Protein AF-A0A397F3T4-F1 (afdb_monomer_lite)

Secondary structure (DSSP, 8-state):
-TTTGGG-----TT-PPPPP-GGG-STTTTTTT-HHHHHHHHHTTSB-TTSPBP-HHHHHHHHHHHHHHHHHHHHHHHHHHHHHHHHHHHHHHHHHHHHHHHHHHHHHHHHHHHHHHHHHHHHHHHHHHSPPPP------------------------------

Radius of gyration: 47.66 Å; chains: 1; bounding box: 98×42×138 Å

Structure (mmCIF, N/CA/C/O backbone):
data_AF-A0A397F3T4-F1
#
_entry.id   AF-A0A397F3T4-F1
#
loop_
_atom_site.group_PDB
_atom_site.id
_atom_site.type_symbol
_atom_site.label_atom_id
_atom_site.label_alt_id
_atom_site.label_comp_id
_atom_site.label_asym_id
_atom_site.label_entity_id
_atom_site.label_seq_id
_atom_site.pdbx_PDB_ins_code
_atom_site.Cartn_x
_atom_site.Cartn_y
_atom_site.Cartn_z
_atom_site.occupancy
_atom_site.B_iso_or_equiv
_atom_site.auth_seq_id
_atom_site.auth_comp_id
_atom_site.auth_asym_id
_atom_site.auth_atom_id
_atom_site.pdbx_PDB_model_num
ATOM 1 N N . MET A 1 1 ? 13.314 18.507 -60.144 1.00 56.09 1 MET A N 1
ATOM 2 C CA . MET A 1 1 ? 13.656 19.359 -58.983 1.00 56.09 1 MET A CA 1
ATOM 3 C C . MET A 1 1 ? 12.438 19.697 -58.117 1.00 56.09 1 MET A C 1
ATOM 5 O O . MET A 1 1 ? 12.393 19.214 -56.997 1.00 56.09 1 MET A O 1
ATOM 9 N N . LYS A 1 2 ? 11.372 20.317 -58.649 1.00 63.25 2 LYS A N 1
ATOM 10 C CA . LYS A 1 2 ? 10.179 20.784 -57.891 1.00 63.25 2 LYS A CA 1
ATOM 11 C C . LYS A 1 2 ? 9.440 19.801 -56.950 1.00 63.25 2 LYS A C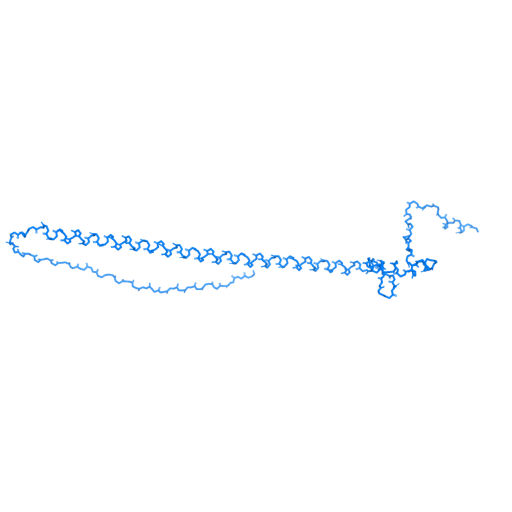 1
ATOM 13 O O . LYS A 1 2 ? 8.721 20.252 -56.068 1.00 63.25 2 LYS A O 1
ATOM 18 N N . ARG A 1 3 ? 9.536 18.472 -57.125 1.00 65.12 3 ARG A N 1
ATOM 19 C CA . ARG A 1 3 ? 8.911 17.494 -56.197 1.00 65.12 3 ARG A CA 1
ATOM 20 C C . ARG A 1 3 ? 9.735 17.259 -54.926 1.00 65.12 3 ARG A C 1
ATOM 22 O O . ARG A 1 3 ? 9.152 16.970 -53.894 1.00 65.12 3 ARG A O 1
ATOM 29 N N . ARG A 1 4 ? 11.062 17.402 -55.009 1.00 62.16 4 ARG A N 1
ATOM 30 C CA . ARG A 1 4 ? 11.999 17.183 -53.894 1.00 62.16 4 ARG A CA 1
ATOM 31 C C . ARG A 1 4 ? 11.936 18.323 -52.870 1.00 62.16 4 ARG A C 1
ATOM 33 O O . ARG A 1 4 ? 12.106 18.095 -51.684 1.00 62.16 4 ARG A O 1
ATOM 40 N N . GLU A 1 5 ? 11.635 19.526 -53.353 1.00 68.00 5 GLU A N 1
ATOM 41 C CA . GLU A 1 5 ? 11.511 20.754 -52.556 1.00 68.00 5 GLU A CA 1
ATOM 42 C C . GLU A 1 5 ? 10.206 20.807 -51.741 1.00 68.00 5 GLU A C 1
ATOM 44 O O . GLU A 1 5 ? 10.162 21.452 -50.706 1.00 68.00 5 GLU A O 1
ATOM 49 N N . LYS A 1 6 ? 9.149 20.091 -52.159 1.00 69.38 6 LYS A N 1
ATOM 50 C CA . LYS A 1 6 ? 7.848 20.080 -51.458 1.00 69.38 6 LYS A CA 1
ATOM 51 C C . LYS A 1 6 ? 7.812 19.212 -50.198 1.00 69.38 6 LYS A C 1
ATOM 53 O O . LYS A 1 6 ? 6.917 19.385 -49.383 1.00 69.38 6 LYS A O 1
ATOM 58 N N . SER A 1 7 ? 8.728 18.256 -50.066 1.00 66.38 7 SER A N 1
ATOM 59 C CA . SER A 1 7 ? 8.811 17.349 -48.911 1.00 66.38 7 SER A CA 1
ATOM 60 C C . SER A 1 7 ? 9.766 17.840 -47.823 1.00 66.38 7 SER A C 1
ATOM 62 O O . SER A 1 7 ? 9.873 17.201 -46.782 1.00 66.38 7 SER A O 1
ATOM 64 N N . PHE A 1 8 ? 10.499 18.924 -48.079 1.00 71.19 8 PHE A N 1
ATOM 65 C CA . PHE A 1 8 ? 11.452 19.489 -47.135 1.00 71.19 8 PHE A CA 1
ATOM 66 C C . PHE A 1 8 ? 10.777 20.646 -46.395 1.00 71.19 8 PHE A C 1
ATOM 68 O O . PHE A 1 8 ? 10.848 21.796 -46.819 1.00 71.19 8 PHE A O 1
ATOM 75 N N . ASP A 1 9 ? 10.054 20.311 -45.329 1.00 71.62 9 ASP A N 1
ATOM 76 C CA . ASP A 1 9 ? 9.442 21.283 -44.425 1.00 71.62 9 ASP A CA 1
ATOM 77 C C . ASP A 1 9 ? 10.377 21.510 -43.226 1.00 71.62 9 ASP A C 1
ATOM 79 O O . ASP A 1 9 ? 10.759 20.564 -42.536 1.00 71.62 9 ASP A O 1
ATOM 83 N N . THR A 1 10 ? 10.785 22.760 -42.998 1.00 73.38 10 THR A N 1
ATOM 84 C CA . THR A 1 10 ? 11.664 23.164 -41.886 1.00 73.38 10 THR A CA 1
ATOM 85 C C . THR A 1 10 ? 10.894 23.417 -40.589 1.00 73.38 10 THR A C 1
ATOM 87 O O . THR A 1 10 ? 11.487 23.826 -39.591 1.00 73.38 10 THR A O 1
ATOM 90 N N . ASN A 1 11 ? 9.574 23.217 -40.588 1.00 72.56 11 ASN A N 1
ATOM 91 C CA . ASN A 1 11 ? 8.717 23.466 -39.440 1.00 72.56 11 ASN A CA 1
ATOM 92 C C . ASN A 1 11 ? 8.860 22.371 -38.363 1.00 72.56 11 ASN A C 1
ATOM 94 O O . ASN A 1 11 ? 8.076 21.427 -38.275 1.00 72.56 11 ASN A O 1
ATOM 98 N N . THR A 1 12 ? 9.877 22.512 -37.514 1.00 71.31 12 THR A N 1
ATOM 99 C CA . THR A 1 12 ? 10.180 21.601 -36.396 1.00 71.31 12 THR A CA 1
ATOM 100 C C . THR A 1 12 ? 9.467 21.970 -35.094 1.00 71.31 12 THR A C 1
ATOM 102 O O . THR A 1 12 ? 9.608 21.260 -34.101 1.00 71.31 12 THR A O 1
ATOM 105 N N . HIS A 1 13 ? 8.660 23.038 -35.079 1.00 72.62 13 HIS A N 1
ATOM 106 C CA . HIS A 1 13 ? 8.102 23.614 -33.850 1.00 72.62 13 HIS A CA 1
ATOM 107 C C . HIS A 1 13 ? 7.231 22.652 -33.020 1.00 72.62 13 HIS A C 1
ATOM 109 O O . HIS A 1 13 ? 7.137 22.830 -31.809 1.00 72.62 13 HIS A O 1
ATOM 115 N N . ASN A 1 14 ? 6.637 21.622 -33.637 1.00 74.62 14 ASN A N 1
ATOM 116 C CA . ASN A 1 14 ? 5.769 20.645 -32.960 1.00 74.62 14 ASN A CA 1
ATOM 117 C C . ASN A 1 14 ? 6.283 19.195 -33.012 1.00 74.62 14 ASN A C 1
ATOM 119 O O . ASN A 1 14 ? 5.599 18.285 -32.539 1.00 74.62 14 ASN A O 1
ATOM 123 N N . GLN A 1 15 ? 7.464 18.948 -33.584 1.00 77.62 15 GLN A N 1
ATOM 124 C CA . GLN A 1 15 ? 8.011 17.595 -33.664 1.00 77.62 15 GLN A CA 1
ATOM 125 C C . GLN A 1 15 ? 8.833 17.292 -32.412 1.00 77.62 15 GLN A C 1
ATOM 127 O O . GLN A 1 15 ? 9.911 17.842 -32.203 1.00 77.62 15 GLN A O 1
ATOM 132 N N . LYS A 1 16 ? 8.320 16.395 -31.565 1.00 80.00 16 LYS A N 1
ATOM 133 C CA . LYS A 1 16 ? 9.100 15.841 -30.456 1.00 80.00 16 LYS A CA 1
ATOM 134 C C . LYS A 1 16 ? 10.094 14.839 -31.023 1.00 80.00 16 LYS A C 1
ATOM 136 O O . LYS A 1 16 ? 9.694 13.918 -31.736 1.00 80.00 16 LYS A O 1
ATOM 141 N N . LEU A 1 17 ? 11.374 15.023 -30.706 1.00 81.38 17 LEU A N 1
ATOM 142 C CA . LEU A 1 17 ? 12.377 14.019 -31.033 1.00 81.38 17 LEU A CA 1
ATOM 143 C C . LEU A 1 17 ? 12.036 12.713 -30.298 1.00 81.38 17 LEU A C 1
ATOM 145 O O . LEU A 1 17 ? 11.563 12.768 -29.158 1.00 81.38 17 LEU A O 1
ATOM 149 N N . PRO A 1 18 ? 12.274 11.550 -30.927 1.00 84.44 18 PRO A N 1
ATOM 150 C CA . PRO A 1 18 ? 12.196 10.276 -30.234 1.00 84.44 18 PRO A CA 1
ATOM 151 C C . PRO A 1 18 ? 13.108 10.279 -29.006 1.00 84.44 18 PRO A C 1
ATOM 153 O O . PRO A 1 18 ? 14.229 10.791 -29.058 1.00 84.44 18 PRO A O 1
ATOM 156 N N . GLU A 1 19 ? 12.634 9.693 -27.911 1.00 86.81 19 GLU A N 1
ATOM 157 C CA . GLU A 1 19 ? 13.450 9.520 -26.716 1.00 86.81 19 GLU A CA 1
ATOM 158 C C . GLU A 1 19 ? 14.570 8.516 -27.010 1.00 86.81 19 GLU A C 1
ATOM 160 O O . GLU A 1 19 ? 14.329 7.393 -27.460 1.00 86.81 19 GLU A O 1
ATOM 165 N N . TYR A 1 20 ? 15.813 8.946 -26.811 1.00 89.38 20 TYR A N 1
ATOM 166 C CA . TYR A 1 20 ? 16.974 8.102 -27.044 1.00 89.38 20 TYR A CA 1
ATOM 167 C C . TYR A 1 20 ? 17.174 7.142 -25.866 1.00 89.38 20 TYR A C 1
ATOM 169 O O . TYR A 1 20 ? 17.291 7.569 -24.718 1.00 89.38 20 TYR A O 1
ATOM 177 N N . ASN A 1 21 ? 17.258 5.843 -26.161 1.00 88.19 21 ASN A N 1
ATOM 178 C CA . ASN A 1 21 ? 17.499 4.802 -25.166 1.00 88.19 21 ASN A CA 1
ATOM 179 C C . ASN A 1 21 ? 18.934 4.266 -25.274 1.00 88.19 21 ASN A C 1
ATOM 181 O O . ASN A 1 21 ? 19.242 3.463 -26.156 1.00 88.19 21 ASN A O 1
ATOM 185 N N . ALA A 1 22 ? 19.787 4.660 -24.328 1.00 90.19 22 ALA A N 1
ATOM 186 C CA . ALA A 1 22 ? 21.185 4.234 -24.268 1.00 90.19 22 ALA A CA 1
ATOM 187 C C . ALA A 1 22 ? 21.358 2.715 -24.080 1.00 90.19 22 ALA A C 1
ATOM 189 O O . ALA A 1 22 ? 22.337 2.148 -24.555 1.00 90.19 22 ALA A O 1
ATOM 190 N N . LEU A 1 23 ? 20.413 2.036 -23.418 1.00 88.19 23 LEU A N 1
ATOM 191 C CA . LEU A 1 23 ? 20.492 0.590 -23.165 1.00 88.19 23 LEU A CA 1
ATOM 192 C C . LEU A 1 23 ? 20.227 -0.240 -24.425 1.00 88.19 23 LEU A C 1
ATOM 194 O O . LEU A 1 23 ? 20.665 -1.384 -24.518 1.00 88.19 23 LEU A O 1
ATOM 198 N N . ALA A 1 24 ? 19.502 0.330 -25.388 1.00 87.19 24 ALA A N 1
ATOM 199 C CA . ALA A 1 24 ? 19.254 -0.289 -26.683 1.00 87.19 24 ALA A CA 1
ATOM 200 C C . ALA A 1 24 ? 20.347 0.044 -27.716 1.00 87.19 24 ALA A C 1
ATOM 202 O O . ALA A 1 24 ? 20.333 -0.522 -28.811 1.00 87.19 24 ALA A O 1
ATOM 203 N N . ASP A 1 25 ? 21.284 0.946 -27.395 1.00 90.31 25 ASP A N 1
ATOM 204 C CA . ASP A 1 25 ? 22.349 1.336 -28.316 1.00 90.31 25 ASP A CA 1
ATOM 205 C C . ASP A 1 25 ? 23.427 0.249 -28.411 1.00 90.31 25 ASP A C 1
ATOM 207 O O . ASP A 1 25 ? 24.062 -0.146 -27.431 1.00 90.31 25 ASP A O 1
ATOM 211 N N . HIS A 1 26 ? 23.674 -0.200 -29.639 1.00 90.56 26 HIS A N 1
ATOM 212 C CA . HIS A 1 26 ? 24.712 -1.169 -29.953 1.00 90.56 26 HIS A CA 1
ATOM 213 C C . HIS A 1 26 ? 26.121 -0.671 -29.600 1.00 90.56 26 HIS A C 1
ATOM 215 O O . HIS A 1 26 ? 26.937 -1.443 -29.093 1.00 90.56 26 HIS A O 1
ATOM 221 N N . ASN A 1 27 ? 26.407 0.613 -29.821 1.00 92.25 27 ASN A N 1
ATOM 222 C CA . ASN A 1 27 ? 27.738 1.182 -29.612 1.00 92.25 27 ASN A CA 1
ATOM 223 C C . ASN A 1 27 ? 28.102 1.272 -28.124 1.00 92.25 27 ASN A C 1
ATOM 225 O O . ASN A 1 27 ? 29.278 1.243 -27.767 1.00 92.25 27 ASN A O 1
ATOM 229 N N . LEU A 1 28 ? 27.098 1.337 -27.244 1.00 90.19 28 LEU A N 1
ATOM 230 C CA . LEU A 1 28 ? 27.284 1.393 -25.794 1.00 90.19 28 LEU A CA 1
ATOM 231 C C . LEU A 1 28 ? 27.300 0.008 -25.137 1.00 90.19 28 LEU A C 1
ATOM 233 O O . LEU A 1 28 ? 27.458 -0.091 -23.919 1.00 90.19 28 LEU A O 1
ATOM 237 N N . ARG A 1 29 ? 27.199 -1.078 -25.915 1.00 87.94 29 ARG A N 1
ATOM 238 C CA . ARG A 1 29 ? 27.120 -2.444 -25.377 1.00 87.94 29 ARG A CA 1
ATOM 239 C C . ARG A 1 29 ? 28.272 -2.774 -24.427 1.00 87.94 29 ARG A C 1
ATOM 241 O O . ARG A 1 29 ? 28.036 -3.325 -23.358 1.00 87.94 29 ARG A O 1
ATOM 248 N N . HIS A 1 30 ? 29.497 -2.395 -24.786 1.00 89.88 30 HIS A N 1
ATOM 249 C CA . HIS A 1 30 ? 30.689 -2.666 -23.976 1.00 89.88 30 HIS A CA 1
ATOM 250 C C . HIS A 1 30 ? 30.724 -1.880 -22.663 1.00 89.88 30 HIS A C 1
ATOM 252 O O . HIS A 1 30 ? 31.254 -2.364 -21.666 1.00 89.88 30 HIS A O 1
ATOM 258 N N . PHE A 1 31 ? 30.123 -0.690 -22.628 1.00 90.62 31 PHE A N 1
ATOM 259 C CA . PHE A 1 31 ? 30.004 0.081 -21.393 1.00 90.62 31 PHE A CA 1
ATOM 260 C C . PHE A 1 31 ? 29.085 -0.633 -20.389 1.00 90.62 31 PHE A C 1
ATOM 262 O O . PHE A 1 31 ? 29.426 -0.773 -19.212 1.00 90.62 31 PHE A O 1
ATOM 269 N N . PHE A 1 32 ? 27.959 -1.167 -20.871 1.00 89.81 32 PHE A N 1
ATOM 270 C CA . PHE A 1 32 ? 26.995 -1.917 -20.060 1.00 89.81 32 PHE A CA 1
ATOM 271 C C . PHE A 1 32 ? 27.372 -3.391 -19.832 1.00 89.81 32 PHE A C 1
ATOM 273 O O . PHE A 1 32 ? 26.659 -4.112 -19.137 1.00 89.81 32 PHE A O 1
ATOM 280 N N . GLU A 1 33 ? 28.504 -3.856 -20.362 1.00 87.69 33 GLU A N 1
ATOM 281 C CA . GLU A 1 33 ? 29.033 -5.204 -20.117 1.00 87.69 33 GLU A CA 1
ATOM 282 C C . GLU A 1 33 ? 29.641 -5.344 -18.705 1.00 87.69 33 GLU A C 1
ATOM 284 O O . GLU A 1 33 ? 29.812 -6.446 -18.184 1.00 87.69 33 GLU A O 1
ATOM 289 N N . ASN A 1 34 ? 29.916 -4.223 -18.030 1.00 92.25 34 ASN A N 1
ATOM 290 C CA . ASN A 1 34 ? 30.438 -4.220 -16.669 1.00 92.25 34 ASN A CA 1
ATOM 291 C C . ASN A 1 34 ? 29.443 -4.846 -15.675 1.00 92.25 34 ASN A C 1
ATOM 293 O O . ASN A 1 34 ? 28.363 -4.309 -15.423 1.00 92.25 34 ASN A O 1
ATOM 297 N N . ARG A 1 35 ? 29.863 -5.929 -15.011 1.00 91.38 35 ARG A N 1
ATOM 298 C CA . ARG A 1 35 ? 29.048 -6.681 -14.044 1.00 91.38 35 ARG A CA 1
ATOM 299 C C . ARG A 1 35 ? 28.478 -5.823 -12.911 1.00 91.38 35 ARG A C 1
ATOM 301 O O . ARG A 1 35 ? 27.363 -6.079 -12.468 1.00 91.38 35 ARG A O 1
ATOM 308 N N . LYS A 1 36 ? 29.211 -4.803 -12.446 1.00 93.50 36 LYS A N 1
ATOM 309 C CA . LYS A 1 36 ? 28.713 -3.886 -11.403 1.00 93.50 36 LYS A CA 1
ATOM 310 C C . LYS A 1 36 ? 27.532 -3.056 -11.908 1.00 93.50 36 LYS A C 1
ATOM 312 O O . LYS A 1 36 ? 26.540 -2.916 -11.201 1.00 93.50 36 LYS A O 1
ATOM 317 N N . LEU A 1 37 ? 27.631 -2.548 -13.138 1.00 92.75 37 LEU A N 1
ATOM 318 C CA . LEU A 1 37 ? 26.556 -1.790 -13.776 1.00 92.75 37 LEU A CA 1
ATOM 319 C C . LEU A 1 37 ? 25.368 -2.690 -14.111 1.00 92.75 37 LEU A C 1
ATOM 321 O O . LEU A 1 37 ? 24.238 -2.292 -13.869 1.00 92.75 37 LEU A O 1
ATOM 325 N N . GLN A 1 38 ? 25.604 -3.914 -14.587 1.00 92.81 38 GLN A N 1
ATOM 326 C CA . GLN A 1 38 ? 24.523 -4.874 -14.825 1.00 92.81 38 GLN A CA 1
ATOM 327 C C . GLN A 1 38 ? 23.777 -5.226 -13.544 1.00 92.81 38 GLN A C 1
ATOM 329 O O . GLN A 1 38 ? 22.553 -5.260 -13.548 1.00 92.81 38 GLN A O 1
ATOM 334 N N . HIS A 1 39 ? 24.494 -5.448 -12.442 1.00 94.06 39 HIS A N 1
ATOM 335 C CA . HIS A 1 39 ? 23.847 -5.718 -11.164 1.00 94.06 39 HIS A CA 1
ATOM 336 C C . HIS A 1 39 ? 22.963 -4.544 -10.738 1.00 94.06 39 HIS A C 1
ATOM 338 O O . HIS A 1 39 ? 21.792 -4.741 -10.442 1.00 94.06 39 HIS A O 1
ATOM 344 N N . HIS A 1 40 ? 23.482 -3.319 -10.841 1.00 94.25 40 HIS A N 1
ATOM 345 C CA . HIS A 1 40 ? 22.700 -2.126 -10.542 1.00 94.25 40 HIS A CA 1
ATOM 346 C C . HIS A 1 40 ? 21.472 -1.970 -11.457 1.00 94.25 40 HIS A C 1
ATOM 348 O O . HIS A 1 40 ? 20.372 -1.712 -10.980 1.00 94.25 40 HIS A O 1
ATOM 354 N N . LEU A 1 41 ? 21.628 -2.168 -12.769 1.00 92.31 41 LEU A N 1
ATOM 355 C CA . LEU A 1 41 ? 20.523 -2.099 -13.732 1.00 92.31 41 LEU A CA 1
ATOM 356 C C . LEU A 1 41 ? 19.470 -3.186 -13.491 1.00 92.31 41 LEU A C 1
ATOM 358 O O . LEU A 1 41 ? 18.287 -2.956 -13.743 1.00 92.31 41 LEU A O 1
ATOM 362 N N . TYR A 1 42 ? 19.894 -4.356 -13.016 1.00 93.75 42 TYR A N 1
ATOM 363 C CA . TYR A 1 42 ? 19.003 -5.440 -12.628 1.00 93.75 42 TYR A CA 1
ATOM 364 C C . TYR A 1 42 ? 18.215 -5.081 -11.364 1.00 93.75 42 TYR A C 1
ATOM 366 O O . TYR A 1 42 ? 16.997 -5.237 -11.351 1.00 93.75 42 TYR A O 1
ATOM 374 N N . ASP A 1 43 ? 18.876 -4.528 -10.345 1.00 93.25 43 ASP A N 1
ATOM 375 C CA . ASP A 1 43 ? 18.226 -4.103 -9.099 1.00 93.25 43 ASP A CA 1
ATOM 376 C C . ASP A 1 43 ? 17.188 -2.997 -9.343 1.00 93.25 43 ASP A C 1
ATOM 378 O O . ASP A 1 43 ? 16.116 -2.993 -8.741 1.00 93.25 43 ASP A O 1
ATOM 382 N N . VAL A 1 44 ? 17.481 -2.079 -10.270 1.00 90.88 44 VAL A N 1
ATOM 383 C CA . VAL A 1 44 ? 16.552 -1.017 -10.696 1.00 90.88 44 VAL A CA 1
ATOM 384 C C . VAL A 1 44 ? 15.445 -1.558 -11.623 1.00 90.88 44 VAL A C 1
ATOM 386 O O . VAL A 1 44 ? 14.431 -0.895 -11.832 1.00 90.88 44 VAL A O 1
ATOM 389 N N . GLY A 1 45 ? 15.596 -2.771 -12.165 1.00 89.25 45 GLY A N 1
ATOM 390 C CA . GLY A 1 45 ? 14.604 -3.411 -13.034 1.00 89.25 45 GLY A CA 1
ATOM 391 C C . GLY A 1 45 ? 14.613 -2.912 -14.482 1.00 89.25 45 GLY A C 1
ATOM 392 O O . GLY A 1 45 ? 13.617 -3.056 -15.188 1.00 89.25 45 GLY A O 1
ATOM 393 N N . MET A 1 46 ? 15.724 -2.324 -14.934 1.00 89.75 46 MET A N 1
ATOM 394 C CA . MET A 1 46 ? 15.915 -1.903 -16.331 1.00 89.75 46 MET A CA 1
ATOM 395 C C . MET A 1 46 ? 16.351 -3.061 -17.231 1.00 89.75 46 MET A C 1
ATOM 397 O O . MET A 1 46 ? 16.165 -3.011 -18.448 1.00 89.75 46 MET A O 1
ATOM 401 N N . ILE A 1 47 ? 16.937 -4.108 -16.644 1.00 91.62 47 ILE A N 1
ATOM 402 C CA . ILE A 1 47 ? 17.323 -5.330 -17.348 1.00 91.62 47 ILE A CA 1
ATOM 403 C C . ILE A 1 47 ? 16.834 -6.574 -16.602 1.00 91.62 47 ILE A C 1
ATOM 405 O O . ILE A 1 47 ? 16.682 -6.577 -15.384 1.00 91.62 47 ILE A O 1
ATOM 409 N N . ASP A 1 48 ? 16.608 -7.650 -17.348 1.00 90.25 48 ASP A N 1
ATOM 410 C CA . ASP A 1 48 ? 16.275 -8.973 -16.816 1.00 90.25 48 ASP A CA 1
ATOM 411 C C . ASP A 1 48 ? 17.541 -9.716 -16.332 1.00 90.25 48 ASP A C 1
ATOM 413 O O . ASP A 1 48 ? 18.665 -9.327 -16.652 1.00 90.25 48 ASP A O 1
ATOM 417 N N . LYS A 1 49 ? 17.384 -10.851 -15.637 1.00 87.81 49 LYS A N 1
ATOM 418 C CA . LYS A 1 49 ? 18.488 -11.733 -15.191 1.00 87.81 49 LYS A CA 1
ATOM 419 C C . LYS A 1 49 ? 19.394 -12.190 -16.338 1.00 87.81 49 LYS A C 1
ATOM 421 O O . LYS A 1 49 ? 20.562 -12.492 -16.125 1.00 87.81 49 LYS A O 1
ATOM 426 N N . ALA A 1 50 ? 18.843 -12.253 -17.550 1.00 87.00 50 ALA A N 1
ATOM 427 C CA . ALA A 1 50 ? 19.556 -12.593 -18.777 1.00 87.00 50 ALA A CA 1
ATOM 428 C C . ALA A 1 50 ? 20.255 -11.388 -19.446 1.00 87.00 50 ALA A C 1
ATOM 430 O O . ALA A 1 50 ? 20.797 -11.537 -20.537 1.00 87.00 50 ALA A O 1
ATOM 431 N N . GLY A 1 51 ? 20.195 -10.189 -18.854 1.00 84.69 51 GLY A N 1
ATOM 432 C CA . GLY A 1 51 ? 20.784 -8.962 -19.405 1.00 84.69 51 GLY A CA 1
ATOM 433 C C . GLY A 1 51 ? 19.978 -8.314 -20.536 1.00 84.69 51 GLY A C 1
ATOM 434 O O . GLY A 1 51 ? 20.485 -7.441 -21.234 1.00 84.69 51 GLY A O 1
ATOM 435 N N . ARG A 1 52 ? 18.725 -8.736 -20.750 1.00 87.81 52 ARG A N 1
ATOM 436 C CA . ARG A 1 52 ? 17.833 -8.151 -21.766 1.00 87.81 52 ARG A CA 1
ATOM 437 C C . ARG A 1 52 ? 17.194 -6.875 -21.235 1.00 87.81 52 ARG A C 1
ATOM 439 O O . ARG A 1 52 ? 16.718 -6.879 -20.105 1.00 87.81 52 ARG A O 1
ATOM 446 N N . VAL A 1 53 ? 17.129 -5.832 -22.060 1.00 89.62 53 VAL A N 1
ATOM 447 C CA . VAL A 1 53 ? 16.502 -4.551 -21.701 1.00 89.62 53 VAL A CA 1
ATOM 448 C C . VAL A 1 53 ? 14.997 -4.729 -21.526 1.00 89.62 53 VAL A C 1
ATOM 450 O O . VAL A 1 53 ? 14.318 -5.271 -22.402 1.00 89.62 53 VAL A O 1
ATOM 453 N N . ILE A 1 54 ? 14.488 -4.271 -20.387 1.00 88.50 54 ILE A N 1
ATOM 454 C CA . ILE A 1 54 ? 13.066 -4.250 -20.065 1.00 88.50 54 ILE A CA 1
ATOM 455 C C . ILE A 1 54 ? 12.511 -2.901 -20.510 1.00 88.50 54 ILE A C 1
ATOM 457 O O . ILE A 1 54 ? 13.043 -1.848 -20.174 1.00 88.50 54 ILE A O 1
ATOM 461 N N . ASP A 1 55 ? 11.428 -2.938 -21.276 1.00 85.25 55 ASP A N 1
ATOM 462 C CA . ASP A 1 55 ? 10.725 -1.738 -21.712 1.00 85.25 55 ASP A CA 1
ATOM 463 C C . ASP A 1 55 ? 9.616 -1.417 -20.697 1.00 85.25 55 ASP A C 1
ATOM 465 O O . ASP A 1 55 ? 8.612 -2.144 -20.649 1.00 85.25 55 ASP A O 1
ATOM 469 N N . PRO A 1 56 ? 9.778 -0.380 -19.853 1.00 77.94 56 PRO A N 1
ATOM 470 C CA . PRO A 1 56 ? 8.833 -0.106 -18.779 1.00 77.94 56 PRO A CA 1
ATOM 471 C C . PRO A 1 56 ? 7.432 0.166 -19.330 1.00 77.94 56 PRO A C 1
ATOM 473 O O . PRO A 1 56 ? 6.442 -0.264 -18.736 1.00 77.94 56 PRO A O 1
ATOM 476 N N . ASP A 1 57 ? 7.334 0.790 -20.504 1.00 82.25 57 ASP A N 1
ATOM 477 C CA . ASP A 1 57 ? 6.074 1.220 -21.102 1.00 82.25 57 ASP A CA 1
ATOM 478 C C . ASP A 1 57 ? 5.202 0.037 -21.511 1.00 82.25 57 ASP A C 1
ATOM 480 O O . ASP A 1 57 ? 3.984 0.060 -21.318 1.00 82.25 57 ASP A O 1
ATOM 484 N N . LYS A 1 58 ? 5.829 -1.052 -21.963 1.00 85.12 58 LYS A N 1
ATOM 485 C CA . LYS A 1 58 ? 5.134 -2.305 -22.291 1.00 85.12 58 LYS A CA 1
ATOM 486 C C . LYS A 1 58 ? 4.555 -2.999 -21.060 1.00 85.12 58 LYS A C 1
ATOM 488 O O . LYS A 1 58 ? 3.586 -3.749 -21.176 1.00 85.12 58 LYS A O 1
ATOM 493 N N . HIS A 1 59 ? 5.125 -2.760 -19.881 1.00 83.62 59 HIS A N 1
ATOM 494 C CA . HIS A 1 59 ? 4.721 -3.413 -18.636 1.00 83.62 59 HIS A CA 1
ATOM 495 C C . HIS A 1 59 ? 3.841 -2.539 -17.731 1.00 83.62 59 HIS A C 1
ATOM 497 O O . HIS A 1 59 ? 3.219 -3.079 -16.811 1.00 83.62 59 HIS A O 1
ATOM 503 N N . LYS A 1 60 ? 3.694 -1.237 -18.026 1.00 86.19 60 LYS A N 1
ATOM 504 C CA . LYS A 1 60 ? 2.855 -0.285 -17.267 1.00 86.19 60 LYS A CA 1
ATOM 505 C C . LYS A 1 60 ? 1.445 -0.807 -16.987 1.00 86.19 60 LYS A C 1
ATOM 507 O O . LYS A 1 60 ? 0.986 -0.719 -15.854 1.00 86.19 60 LYS A O 1
ATOM 512 N N . GLY A 1 61 ? 0.778 -1.399 -17.981 1.00 87.81 61 GLY A N 1
ATOM 513 C CA . GLY A 1 61 ? -0.583 -1.925 -17.811 1.00 87.81 61 GLY A CA 1
ATOM 514 C C . GLY A 1 61 ? -0.673 -3.050 -16.774 1.00 87.81 61 GLY A C 1
ATOM 515 O O . GLY A 1 61 ? -1.548 -3.033 -15.913 1.00 87.81 61 GLY A O 1
ATOM 516 N N . LYS A 1 62 ? 0.276 -3.995 -16.795 1.00 88.25 62 LYS A N 1
ATOM 517 C CA . LYS A 1 62 ? 0.324 -5.101 -15.822 1.00 88.25 62 LYS A CA 1
ATOM 518 C C . LYS A 1 62 ? 0.630 -4.595 -14.413 1.00 88.25 62 LYS A C 1
ATOM 520 O O . LYS A 1 62 ? 0.004 -5.042 -13.457 1.00 88.25 62 LYS A O 1
ATOM 525 N N . LEU A 1 63 ? 1.564 -3.649 -14.297 1.00 89.25 63 LEU A N 1
ATOM 526 C CA . LEU A 1 63 ? 1.902 -3.018 -13.021 1.00 89.25 63 LEU A CA 1
ATOM 527 C C . LEU A 1 63 ? 0.712 -2.246 -12.442 1.00 89.25 63 LEU A C 1
ATOM 529 O O . LEU A 1 63 ? 0.468 -2.334 -11.244 1.00 89.25 63 LEU A O 1
ATOM 533 N N . ALA A 1 64 ? -0.054 -1.542 -13.280 1.00 91.00 64 ALA A N 1
ATOM 534 C CA . ALA A 1 64 ? -1.238 -0.803 -12.848 1.00 91.00 64 ALA A CA 1
ATOM 535 C C . ALA A 1 64 ? -2.324 -1.729 -12.279 1.00 91.00 64 ALA A C 1
ATOM 537 O O . ALA A 1 64 ? -2.860 -1.447 -11.209 1.00 91.00 64 ALA A O 1
ATOM 538 N N . ILE A 1 65 ? -2.595 -2.856 -12.949 1.00 92.69 65 ILE A N 1
ATOM 539 C CA . ILE A 1 65 ? -3.529 -3.877 -12.449 1.00 92.69 65 ILE A CA 1
ATOM 540 C C . ILE A 1 65 ? -3.046 -4.400 -11.097 1.00 92.69 65 ILE A C 1
ATOM 542 O O . ILE A 1 65 ? -3.790 -4.371 -10.124 1.00 92.69 65 ILE A O 1
ATOM 546 N N . LEU A 1 66 ? -1.776 -4.801 -11.003 1.00 91.88 66 LEU A N 1
ATOM 547 C CA . LEU A 1 66 ? -1.217 -5.332 -9.763 1.00 91.88 66 LEU A CA 1
ATOM 548 C C . LEU A 1 66 ? -1.305 -4.319 -8.608 1.00 91.88 66 LEU A C 1
ATOM 550 O O . LEU A 1 66 ? -1.695 -4.673 -7.501 1.00 91.88 66 LEU A O 1
ATOM 554 N N . GLN A 1 67 ? -0.989 -3.047 -8.863 1.00 92.50 67 GLN A N 1
ATOM 555 C CA . GLN A 1 67 ? -1.121 -1.978 -7.871 1.00 92.50 67 GLN A CA 1
ATOM 556 C C . GLN A 1 67 ? -2.569 -1.772 -7.423 1.00 92.50 67 GLN A C 1
ATOM 558 O O . GLN A 1 67 ? -2.817 -1.494 -6.249 1.00 92.50 67 GLN A O 1
ATOM 563 N N . GLN A 1 68 ? -3.524 -1.877 -8.345 1.00 95.12 68 GLN A N 1
ATOM 564 C CA . GLN A 1 68 ? -4.939 -1.790 -8.018 1.00 95.12 68 GLN A CA 1
ATOM 565 C C . GLN A 1 68 ? -5.371 -2.967 -7.136 1.00 95.12 68 GLN A C 1
ATOM 567 O O . GLN A 1 68 ? -5.988 -2.736 -6.097 1.00 95.12 68 GLN A O 1
ATOM 572 N N . GLU A 1 69 ? -4.989 -4.195 -7.488 1.00 94.19 69 GLU A N 1
ATOM 573 C CA . GLU A 1 69 ? -5.262 -5.395 -6.687 1.00 94.19 69 GLU A CA 1
ATOM 574 C C . GLU A 1 69 ? -4.680 -5.278 -5.273 1.00 94.19 69 GLU A C 1
ATOM 576 O O . GLU A 1 69 ? -5.387 -5.515 -4.295 1.00 94.19 69 GLU A O 1
ATOM 581 N N . PHE A 1 70 ? -3.435 -4.807 -5.134 1.00 96.12 70 PHE A N 1
ATOM 582 C CA . PHE A 1 70 ? -2.834 -4.560 -3.819 1.00 96.12 70 PHE A CA 1
ATOM 583 C C . PHE A 1 70 ? -3.638 -3.559 -2.986 1.00 96.12 70 PHE A C 1
ATOM 585 O O . PHE A 1 70 ? -3.903 -3.813 -1.814 1.00 96.12 70 PHE A O 1
ATOM 592 N N . LYS A 1 71 ? -4.087 -2.452 -3.587 1.00 94.94 71 LYS A N 1
ATOM 593 C CA . LYS A 1 71 ? -4.927 -1.463 -2.891 1.00 94.94 71 LYS A CA 1
ATOM 594 C C . LYS A 1 71 ? -6.278 -2.038 -2.472 1.00 94.94 71 LYS A C 1
ATOM 596 O O . LYS A 1 71 ? -6.808 -1.652 -1.431 1.00 94.94 71 LYS A O 1
ATOM 601 N N . HIS A 1 72 ? -6.871 -2.911 -3.285 1.00 93.75 72 HIS A N 1
ATOM 602 C CA . HIS A 1 72 ? -8.117 -3.584 -2.924 1.00 93.75 72 HIS A CA 1
ATOM 603 C C . HIS 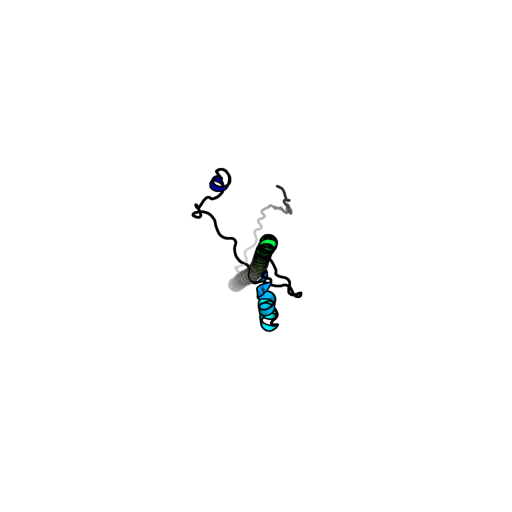A 1 72 ? -7.905 -4.572 -1.776 1.00 93.75 72 HIS A C 1
ATOM 605 O O . HIS A 1 72 ? -8.683 -4.553 -0.823 1.00 93.75 72 HIS A O 1
ATOM 611 N N . ALA A 1 73 ? -6.833 -5.364 -1.826 1.00 93.06 73 ALA A N 1
ATOM 612 C CA . ALA A 1 73 ? -6.471 -6.303 -0.771 1.00 93.06 73 ALA A CA 1
ATOM 613 C C . ALA A 1 73 ? -6.196 -5.590 0.564 1.00 93.06 73 ALA A C 1
ATOM 615 O O . ALA A 1 73 ? -6.764 -5.971 1.584 1.00 93.06 73 ALA A O 1
ATOM 616 N N . GLU A 1 74 ? -5.417 -4.506 0.546 1.00 94.00 74 GLU A N 1
ATOM 617 C CA . GLU A 1 74 ? -5.103 -3.701 1.734 1.00 94.00 74 GLU A CA 1
ATOM 618 C C . GLU A 1 74 ? -6.374 -3.127 2.383 1.00 94.00 74 GLU A C 1
ATOM 620 O O . GLU A 1 74 ? -6.565 -3.208 3.597 1.00 94.00 74 GLU A O 1
ATOM 625 N N . LYS A 1 75 ? -7.303 -2.600 1.575 1.00 94.44 75 LYS A N 1
ATOM 626 C CA . LYS A 1 75 ? -8.592 -2.098 2.077 1.00 94.44 75 LYS A CA 1
ATOM 627 C C . LYS A 1 75 ? -9.465 -3.203 2.665 1.00 94.44 75 LYS A C 1
ATOM 629 O O . LYS A 1 75 ? -10.107 -2.974 3.688 1.00 94.44 75 LYS A O 1
ATOM 634 N N . ALA A 1 76 ? -9.519 -4.364 2.017 1.00 94.06 76 ALA A N 1
ATOM 635 C CA . ALA A 1 76 ? -10.297 -5.501 2.497 1.00 94.06 76 ALA A CA 1
ATOM 636 C C . ALA A 1 76 ? -9.757 -6.016 3.838 1.00 94.06 76 ALA A C 1
ATOM 638 O O . ALA A 1 76 ? -10.532 -6.285 4.755 1.00 94.06 76 ALA A O 1
ATOM 639 N N . GLU A 1 77 ? -8.433 -6.089 3.978 1.00 91.88 77 GLU A N 1
ATOM 640 C CA . GLU A 1 77 ? -7.789 -6.467 5.232 1.00 91.88 77 GLU A CA 1
ATOM 641 C C . GLU A 1 77 ? -8.084 -5.456 6.345 1.00 91.88 77 GLU A C 1
ATOM 643 O O . GLU A 1 77 ? -8.498 -5.848 7.436 1.00 91.88 77 GLU A O 1
ATOM 648 N N . LEU A 1 78 ? -7.953 -4.158 6.062 1.00 94.88 78 LEU A N 1
ATOM 649 C CA . LEU A 1 78 ? -8.247 -3.101 7.029 1.00 94.88 78 LEU A CA 1
ATOM 650 C C . LEU A 1 78 ? -9.704 -3.155 7.503 1.00 94.88 78 LEU A C 1
ATOM 652 O O . LEU A 1 78 ? -9.972 -3.021 8.699 1.00 94.88 78 LEU A O 1
ATOM 656 N N . LEU A 1 79 ? -10.650 -3.366 6.582 1.00 94.19 79 LEU A N 1
ATOM 657 C CA . LEU A 1 79 ? -12.066 -3.502 6.924 1.00 94.19 79 LEU A CA 1
ATOM 658 C C . LEU A 1 79 ? -12.289 -4.705 7.845 1.00 94.19 79 LEU A C 1
ATOM 660 O O . LEU A 1 79 ? -12.917 -4.567 8.892 1.00 94.19 79 LEU A O 1
ATOM 664 N N . ARG A 1 80 ? -11.701 -5.854 7.500 1.00 93.25 80 ARG A N 1
ATOM 665 C CA . ARG A 1 80 ? -11.790 -7.074 8.301 1.00 93.25 80 ARG A CA 1
ATOM 666 C C . ARG A 1 80 ? -11.223 -6.875 9.708 1.00 93.25 80 ARG A C 1
ATOM 668 O O . ARG A 1 80 ? -11.870 -7.253 10.680 1.00 93.25 80 ARG A O 1
ATOM 675 N N . GLN A 1 81 ? -10.049 -6.258 9.837 1.00 93.94 81 GLN A N 1
ATOM 676 C CA . GLN A 1 81 ? -9.450 -5.965 11.144 1.00 93.94 81 GLN A CA 1
ATOM 677 C C . GLN A 1 81 ? -10.360 -5.053 11.980 1.00 93.94 81 GLN A C 1
ATOM 679 O O . GLN A 1 81 ? -10.597 -5.314 13.160 1.00 93.94 81 GLN A O 1
ATOM 684 N N . ARG A 1 82 ? -10.943 -4.022 11.356 1.00 94.44 82 ARG A N 1
ATOM 685 C CA . ARG A 1 82 ? -11.878 -3.106 12.018 1.00 94.44 82 ARG A CA 1
ATOM 686 C C . ARG A 1 82 ? -13.149 -3.810 12.496 1.00 94.44 82 ARG A C 1
ATOM 688 O O . ARG A 1 82 ? -13.603 -3.539 13.606 1.00 94.44 82 ARG A O 1
ATOM 695 N N . GLU A 1 83 ? -13.719 -4.693 11.680 1.00 93.50 83 GLU A N 1
ATOM 696 C CA . GLU A 1 83 ? -14.893 -5.493 12.043 1.00 93.50 83 GLU A CA 1
ATOM 697 C C . GLU A 1 83 ? -14.584 -6.454 13.197 1.00 93.50 83 GLU A C 1
ATOM 699 O O . GLU A 1 83 ? -15.345 -6.522 14.165 1.00 93.50 83 GLU A O 1
ATOM 704 N N . GLU A 1 84 ? -13.445 -7.150 13.145 1.00 92.38 84 GLU A N 1
ATOM 705 C CA . GLU A 1 84 ? -12.994 -8.040 14.220 1.00 92.38 84 GLU A CA 1
ATOM 706 C C . GLU A 1 84 ? -12.821 -7.278 15.545 1.00 92.38 84 GLU A C 1
ATOM 708 O O . GLU A 1 84 ? -13.298 -7.729 16.594 1.00 92.38 84 GLU A O 1
ATOM 713 N N . ASP A 1 85 ? -12.207 -6.095 15.511 1.00 92.88 85 ASP A N 1
ATOM 714 C CA . ASP A 1 85 ? -12.022 -5.255 16.695 1.00 92.88 85 ASP A CA 1
ATOM 715 C C . ASP A 1 85 ? -13.338 -4.670 17.220 1.00 92.88 85 ASP A C 1
ATOM 717 O O . ASP A 1 85 ? -13.552 -4.602 18.437 1.00 92.88 85 ASP A O 1
ATOM 721 N N . GLU A 1 86 ? -14.269 -4.306 16.337 1.00 93.31 86 GLU A N 1
ATOM 722 C CA . GLU A 1 86 ? -15.597 -3.862 16.750 1.00 93.31 86 GLU A CA 1
ATOM 723 C C . GLU A 1 86 ? -16.382 -4.991 17.429 1.00 93.31 86 GLU A C 1
ATOM 725 O O . GLU A 1 86 ? -16.983 -4.781 18.491 1.00 93.31 86 GLU A O 1
ATOM 730 N N . ILE A 1 87 ? -16.343 -6.202 16.867 1.00 93.31 87 ILE A N 1
ATOM 731 C CA . ILE A 1 87 ? -16.967 -7.386 17.463 1.00 93.31 87 ILE A CA 1
ATOM 732 C C . ILE A 1 87 ? -16.365 -7.645 18.845 1.00 93.31 87 ILE A C 1
ATOM 734 O O . ILE A 1 87 ? -17.112 -7.791 19.819 1.00 93.31 87 ILE A O 1
ATOM 738 N N . ARG A 1 88 ? -15.031 -7.626 18.972 1.00 92.88 88 ARG A N 1
ATOM 739 C CA . ARG A 1 88 ? -14.342 -7.784 20.264 1.00 92.88 88 ARG A CA 1
ATOM 740 C C . ARG A 1 88 ? -14.805 -6.743 21.278 1.00 92.88 88 ARG A C 1
ATOM 742 O O . ARG A 1 88 ? -15.185 -7.105 22.396 1.00 92.88 88 ARG A O 1
ATOM 749 N N . ARG A 1 89 ? -14.847 -5.466 20.889 1.00 92.94 89 ARG A N 1
ATOM 750 C CA . ARG A 1 89 ? -15.303 -4.369 21.754 1.00 92.94 89 ARG A CA 1
ATOM 751 C C . ARG A 1 89 ? -16.748 -4.571 22.203 1.00 92.94 89 ARG A C 1
ATOM 753 O O . ARG A 1 89 ? -17.061 -4.414 23.384 1.00 92.94 89 ARG A O 1
ATOM 760 N N . ARG A 1 90 ? -17.635 -4.951 21.281 1.00 92.50 90 ARG A N 1
ATOM 761 C CA . ARG A 1 90 ? -19.059 -5.185 21.559 1.00 92.50 90 ARG A CA 1
ATOM 762 C C . ARG A 1 90 ? -19.260 -6.346 22.529 1.00 92.50 90 ARG A C 1
ATOM 764 O O . ARG A 1 90 ? -20.053 -6.229 23.463 1.00 92.50 90 ARG A O 1
ATOM 771 N N . VAL A 1 91 ? -18.525 -7.441 22.344 1.00 94.31 91 VAL A N 1
ATOM 772 C CA . VAL A 1 91 ? -18.561 -8.608 23.237 1.00 94.31 91 VAL A CA 1
ATOM 773 C C . VAL A 1 91 ? -18.093 -8.231 24.642 1.00 94.31 91 VAL A C 1
ATOM 775 O O . VAL A 1 91 ? -18.775 -8.547 25.618 1.00 94.31 91 VAL A O 1
ATOM 778 N N . GLN A 1 92 ? -16.979 -7.506 24.761 1.00 93.19 92 GLN A N 1
ATOM 779 C CA . GLN A 1 92 ? -16.472 -7.041 26.055 1.00 93.19 92 GLN A CA 1
ATOM 780 C C . GLN A 1 92 ? -17.472 -6.124 26.765 1.00 93.19 92 GLN A C 1
ATOM 782 O O . GLN A 1 92 ? -17.734 -6.306 27.955 1.00 93.19 92 GLN A O 1
ATOM 787 N N . LEU A 1 93 ? -18.078 -5.183 26.035 1.00 94.31 93 LEU A N 1
ATOM 788 C CA . LEU A 1 93 ? -19.064 -4.265 26.594 1.00 94.31 93 LEU A CA 1
ATOM 789 C C . LEU A 1 93 ? -20.309 -5.007 27.093 1.00 94.31 93 LEU A C 1
ATOM 791 O O . LEU A 1 93 ? -20.753 -4.751 28.211 1.00 94.31 93 LEU A O 1
ATOM 795 N N . ARG A 1 94 ? -20.833 -5.965 26.313 1.00 91.75 94 ARG A N 1
ATOM 796 C CA . ARG A 1 94 ? -21.961 -6.817 26.732 1.00 91.75 94 ARG A CA 1
ATOM 797 C C . ARG A 1 94 ? -21.622 -7.624 27.981 1.00 91.75 94 ARG A C 1
ATOM 799 O O . ARG A 1 94 ? -22.411 -7.646 28.921 1.00 91.75 94 ARG A O 1
ATOM 806 N N . ARG A 1 95 ? -20.433 -8.235 28.024 1.00 91.12 95 ARG A N 1
ATOM 807 C CA . ARG A 1 95 ? -19.967 -8.992 29.195 1.00 91.12 95 ARG A CA 1
ATOM 808 C C . ARG A 1 95 ? -19.880 -8.102 30.435 1.00 91.12 95 ARG A C 1
ATOM 810 O O . ARG A 1 95 ? -20.334 -8.494 31.505 1.00 91.12 95 ARG A O 1
ATOM 817 N N . HIS A 1 96 ? -19.323 -6.902 30.297 1.00 94.12 96 HIS A N 1
ATOM 818 C CA . HIS A 1 96 ? -19.205 -5.955 31.403 1.00 94.12 96 HIS A CA 1
ATOM 819 C C . HIS A 1 96 ? -20.572 -5.430 31.869 1.00 94.12 96 HIS A C 1
ATOM 821 O O . HIS A 1 96 ? -20.805 -5.311 33.071 1.00 94.12 96 HIS A O 1
ATOM 827 N N . ALA A 1 97 ? -21.492 -5.157 30.939 1.00 93.75 97 ALA A N 1
ATOM 828 C CA . ALA A 1 97 ? -22.856 -4.748 31.257 1.00 93.75 97 ALA A CA 1
ATOM 829 C C . ALA A 1 97 ? -23.595 -5.827 32.065 1.00 93.75 97 ALA A C 1
ATOM 831 O O . ALA A 1 97 ? -24.089 -5.520 33.147 1.00 93.75 97 ALA A O 1
ATOM 832 N N . ALA A 1 98 ? -23.558 -7.085 31.611 1.00 92.56 98 ALA A N 1
ATOM 833 C CA . ALA A 1 98 ? -24.181 -8.213 32.306 1.00 92.56 98 ALA A CA 1
ATOM 834 C C . ALA A 1 98 ? -23.612 -8.420 33.723 1.00 92.56 98 ALA A C 1
ATOM 836 O O . ALA A 1 98 ? -24.358 -8.616 34.679 1.00 92.56 98 ALA A O 1
ATOM 837 N N . LEU A 1 99 ? -22.288 -8.307 33.892 1.00 91.62 99 LEU A N 1
ATOM 838 C CA . LEU A 1 99 ? -21.658 -8.392 35.216 1.00 91.62 99 LEU A CA 1
ATOM 839 C C . LEU A 1 99 ? -22.101 -7.259 36.152 1.00 91.62 99 LEU A C 1
ATOM 841 O O . LEU A 1 99 ? -22.275 -7.473 37.352 1.00 91.62 99 LEU A O 1
ATOM 845 N N . ASN A 1 100 ? -22.273 -6.046 35.628 1.00 93.12 100 ASN A N 1
ATOM 846 C CA . ASN A 1 100 ? -22.717 -4.909 36.430 1.00 93.12 100 ASN A CA 1
ATOM 847 C C . ASN A 1 100 ? -24.198 -4.987 36.789 1.00 93.12 100 ASN A C 1
ATOM 849 O O . ASN A 1 100 ? -24.570 -4.572 37.885 1.00 93.12 100 ASN A O 1
ATOM 853 N N . GLU A 1 101 ? -25.026 -5.510 35.893 1.00 93.44 101 GLU A N 1
ATOM 854 C CA . GLU A 1 101 ? -26.438 -5.775 36.151 1.00 93.44 101 GLU A CA 1
ATOM 855 C C . GLU A 1 101 ? -26.601 -6.822 37.255 1.00 93.44 101 GLU A C 1
ATOM 857 O O . GLU A 1 101 ? -27.191 -6.509 38.288 1.00 93.44 101 GLU A O 1
ATOM 862 N N . ALA A 1 102 ? -25.925 -7.969 37.142 1.00 91.75 102 ALA A N 1
ATOM 863 C CA . ALA A 1 102 ? -25.934 -9.005 38.176 1.00 91.75 102 ALA A CA 1
ATOM 864 C C . ALA A 1 102 ? -25.488 -8.471 39.554 1.00 91.75 102 ALA A C 1
ATOM 866 O O . ALA A 1 102 ? -26.113 -8.746 40.577 1.00 91.75 102 ALA A O 1
ATOM 867 N N . ARG A 1 103 ? -24.446 -7.625 39.599 1.00 92.94 103 ARG A N 1
ATOM 868 C CA . ARG A 1 103 ? -24.005 -6.966 40.845 1.00 92.94 103 ARG A CA 1
ATOM 869 C C . ARG A 1 103 ? -25.051 -6.010 41.421 1.00 92.94 103 ARG A C 1
ATOM 871 O O . ARG A 1 103 ? -25.149 -5.878 42.641 1.00 92.94 103 ARG A O 1
ATOM 878 N N . LYS A 1 104 ? -25.786 -5.281 40.576 1.00 94.25 104 LYS A N 1
ATOM 879 C CA . LYS A 1 104 ? -26.866 -4.386 41.026 1.00 94.25 104 LYS A CA 1
ATOM 880 C C . LYS A 1 104 ? -28.034 -5.195 41.577 1.00 94.25 104 LYS A C 1
ATOM 882 O O . LYS A 1 104 ? -28.539 -4.857 42.644 1.00 94.25 104 LYS A O 1
ATOM 887 N N . GLU A 1 105 ? -28.416 -6.269 40.897 1.00 93.69 105 GLU A N 1
ATOM 888 C CA . GLU A 1 105 ? -29.473 -7.178 41.339 1.00 93.69 105 GLU A CA 1
ATOM 889 C C . GLU A 1 105 ? -29.140 -7.830 42.681 1.00 93.69 105 GLU A C 1
ATOM 891 O O . GLU A 1 105 ? -29.979 -7.832 43.581 1.00 93.69 105 GLU A O 1
ATOM 896 N N . GLU A 1 106 ? -27.899 -8.288 42.869 1.00 91.00 106 GLU A N 1
ATOM 897 C CA . GLU A 1 106 ? -27.442 -8.854 44.141 1.00 91.00 106 GLU A CA 1
ATOM 898 C C . GLU A 1 106 ? -27.558 -7.837 45.289 1.00 91.00 106 GLU A C 1
ATOM 900 O O . GLU A 1 106 ? -28.055 -8.160 46.370 1.00 91.00 106 GLU A O 1
ATOM 905 N N . LYS A 1 107 ? -27.163 -6.577 45.050 1.00 93.88 107 LYS A N 1
ATOM 906 C CA . LYS A 1 107 ? -27.313 -5.492 46.034 1.00 93.88 107 LYS A CA 1
ATOM 907 C C . LYS A 1 107 ? -28.779 -5.207 46.350 1.00 93.88 107 LYS A C 1
ATOM 909 O O . LYS A 1 107 ? -29.129 -5.049 47.515 1.00 93.88 107 LYS A O 1
ATOM 914 N N . ILE A 1 108 ? -29.641 -5.151 45.335 1.00 95.25 108 ILE A N 1
ATOM 915 C CA . ILE A 1 108 ? -31.078 -4.914 45.523 1.00 95.25 108 ILE A CA 1
ATOM 916 C C . ILE A 1 108 ? -31.710 -6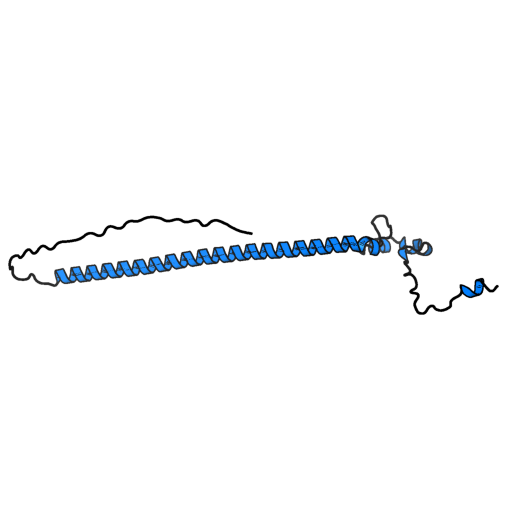.062 46.313 1.00 95.25 108 ILE A C 1
ATOM 918 O O . ILE A 1 108 ? -32.524 -5.805 47.199 1.00 95.25 108 ILE A O 1
ATOM 922 N N . LYS A 1 109 ? -31.331 -7.312 46.023 1.00 94.44 109 LYS A N 1
ATOM 923 C CA . LYS A 1 109 ? -31.810 -8.489 46.751 1.00 94.44 109 LYS A CA 1
ATOM 924 C C . LYS A 1 109 ? -31.409 -8.425 48.225 1.00 94.44 109 LYS A C 1
ATOM 926 O O . LYS A 1 109 ? -32.290 -8.496 49.071 1.00 94.44 109 LYS A O 1
ATOM 931 N N . LYS A 1 110 ? -30.136 -8.139 48.523 1.00 94.12 110 LYS A N 1
ATOM 932 C CA . LYS A 1 110 ? -29.651 -7.932 49.901 1.00 94.12 110 LYS A CA 1
ATOM 933 C C . LYS A 1 110 ? -30.452 -6.861 50.647 1.00 94.12 110 LYS A C 1
ATOM 935 O O . LYS A 1 110 ? -30.942 -7.112 51.737 1.00 94.12 110 LYS A O 1
ATOM 940 N N . ILE A 1 111 ? -30.688 -5.704 50.023 1.00 94.50 111 ILE A N 1
ATOM 941 C CA . ILE A 1 111 ? -31.484 -4.623 50.632 1.00 94.50 111 ILE A CA 1
ATOM 942 C C . ILE A 1 111 ? -32.935 -5.060 50.897 1.00 94.50 111 ILE A C 1
ATOM 944 O O . ILE A 1 111 ? -33.531 -4.651 51.895 1.00 94.50 111 ILE A O 1
ATOM 948 N N . LYS A 1 112 ? -33.540 -5.852 50.003 1.00 95.44 112 LYS A N 1
ATOM 949 C CA . LYS A 1 112 ? -34.899 -6.384 50.197 1.00 95.44 112 LYS A CA 1
ATOM 950 C C . LYS A 1 112 ? -34.948 -7.388 51.346 1.00 95.44 112 LYS A C 1
ATOM 952 O O . LYS A 1 112 ? -35.859 -7.287 52.1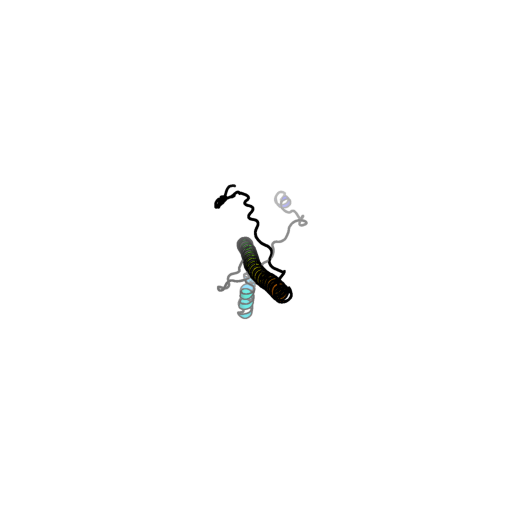67 1.00 95.44 112 LYS A O 1
ATOM 957 N N . ASP A 1 113 ? -33.972 -8.286 51.412 1.00 94.88 113 ASP A N 1
ATOM 958 C CA . ASP A 1 113 ? -33.855 -9.297 52.462 1.00 94.88 113 ASP A CA 1
ATOM 959 C C . ASP A 1 113 ? -33.643 -8.621 53.831 1.00 94.88 113 ASP A C 1
ATOM 961 O O . ASP A 1 113 ? -34.392 -8.894 54.769 1.00 94.88 113 ASP A O 1
ATOM 965 N N . ASP A 1 114 ? -32.751 -7.627 53.920 1.00 92.62 114 ASP A N 1
ATOM 966 C CA . ASP A 1 114 ? -32.528 -6.826 55.135 1.00 92.62 114 ASP A CA 1
ATOM 967 C C . ASP A 1 114 ? -33.792 -6.058 55.561 1.00 92.62 114 ASP A C 1
ATOM 969 O O . ASP A 1 114 ? -34.146 -5.998 56.744 1.00 92.62 114 ASP A O 1
ATOM 973 N N . ARG A 1 115 ? -34.527 -5.481 54.598 1.00 91.94 115 ARG A N 1
ATOM 974 C CA . ARG A 1 115 ? -35.819 -4.818 54.854 1.00 91.94 115 ARG A CA 1
ATOM 975 C C . ARG A 1 115 ? -36.892 -5.790 55.340 1.00 91.94 115 ARG A C 1
ATOM 977 O O . ARG A 1 115 ? -37.752 -5.395 56.125 1.00 91.94 115 ARG A O 1
ATOM 984 N N . MET A 1 116 ? -36.896 -7.030 54.857 1.00 94.06 116 MET A N 1
ATOM 985 C CA . MET A 1 116 ? -37.810 -8.056 55.357 1.00 94.06 116 MET A CA 1
ATOM 986 C C . MET A 1 116 ? -37.430 -8.495 56.768 1.00 94.06 116 MET A C 1
ATOM 988 O O . MET A 1 116 ? -38.305 -8.542 57.631 1.00 94.06 116 MET A O 1
ATOM 992 N N . LEU A 1 117 ? -36.145 -8.747 57.016 1.00 91.62 117 LEU A N 1
ATOM 993 C CA . LEU A 1 117 ? -35.637 -9.150 58.324 1.00 91.62 117 LEU A CA 1
ATOM 994 C C . LEU A 1 117 ? -35.942 -8.089 59.387 1.00 91.62 117 LEU A C 1
ATOM 996 O O . LEU A 1 117 ? -36.491 -8.401 60.438 1.00 91.62 117 LEU A O 1
ATOM 1000 N N . THR A 1 118 ? -35.669 -6.817 59.094 1.00 91.44 118 THR A N 1
ATOM 1001 C CA . THR A 1 118 ? -35.985 -5.704 60.006 1.00 91.44 118 THR A CA 1
ATOM 1002 C C . THR A 1 118 ? -37.480 -5.605 60.306 1.00 91.44 118 THR A C 1
ATOM 1004 O O . THR A 1 118 ? -37.853 -5.441 61.465 1.00 91.44 118 THR A O 1
ATOM 1007 N N . LYS A 1 119 ? -38.356 -5.773 59.304 1.00 91.75 119 LYS A N 1
ATOM 1008 C CA . LYS A 1 119 ? -39.810 -5.834 59.535 1.00 91.75 119 LYS A CA 1
ATOM 1009 C C . LYS A 1 119 ? -40.208 -6.998 60.441 1.00 91.75 119 LYS A C 1
ATOM 1011 O O . LYS A 1 119 ? -41.044 -6.802 61.316 1.00 91.75 119 LYS A O 1
ATOM 1016 N N . GLN A 1 120 ? -39.619 -8.180 60.248 1.00 89.75 120 GLN A N 1
ATOM 1017 C CA . GLN A 1 120 ? -39.886 -9.348 61.092 1.00 89.75 120 GLN A CA 1
ATOM 1018 C C . GLN A 1 120 ? -39.420 -9.123 62.533 1.00 89.75 120 GLN A C 1
ATOM 1020 O O . GLN A 1 120 ? -40.179 -9.396 63.457 1.00 89.75 120 GLN A O 1
ATOM 1025 N N . ILE A 1 121 ? -38.225 -8.555 62.733 1.00 88.50 121 ILE A N 1
ATOM 1026 C CA . ILE A 1 121 ? -37.702 -8.218 64.065 1.00 88.50 121 ILE A CA 1
ATOM 1027 C C . ILE A 1 121 ? -38.626 -7.219 64.770 1.00 88.50 121 ILE A C 1
ATOM 1029 O O . ILE A 1 121 ? -38.977 -7.424 65.928 1.00 88.50 121 ILE A O 1
ATOM 1033 N N . VAL A 1 122 ? -39.057 -6.159 64.078 1.00 90.50 122 VAL A N 1
ATOM 1034 C CA . VAL A 1 122 ? -39.974 -5.157 64.646 1.00 90.50 122 VAL A CA 1
ATOM 1035 C C . VAL A 1 122 ? -41.335 -5.770 64.983 1.00 90.50 122 VAL A C 1
ATOM 1037 O O . VAL A 1 122 ? -41.890 -5.463 66.036 1.00 90.50 122 VAL A O 1
ATOM 1040 N N . ALA A 1 123 ? -41.873 -6.638 64.122 1.00 87.62 123 ALA A N 1
ATOM 1041 C CA . ALA A 1 123 ? -43.134 -7.329 64.379 1.00 87.62 123 ALA A CA 1
ATOM 1042 C C . ALA A 1 123 ? -43.038 -8.247 65.607 1.00 87.62 123 ALA A C 1
ATOM 1044 O O . ALA A 1 123 ? -43.868 -8.133 66.506 1.00 87.62 123 ALA A O 1
ATOM 1045 N N . ALA A 1 124 ? -41.990 -9.071 65.692 1.00 84.94 124 ALA A N 1
ATOM 1046 C CA . ALA A 1 124 ? -41.748 -9.938 66.841 1.00 84.94 124 ALA A CA 1
ATOM 1047 C C . ALA A 1 124 ? -41.550 -9.122 68.129 1.00 84.94 124 ALA A C 1
ATOM 1049 O O . ALA A 1 124 ? -42.193 -9.387 69.139 1.00 84.94 124 ALA A O 1
ATOM 1050 N N . ALA A 1 125 ? -40.729 -8.069 68.101 1.00 84.19 125 ALA A N 1
ATOM 1051 C CA . ALA A 1 125 ? -40.535 -7.194 69.257 1.00 84.19 125 ALA A CA 1
ATOM 1052 C C . ALA A 1 125 ? -41.846 -6.533 69.716 1.00 84.19 125 ALA A C 1
ATOM 1054 O O . ALA A 1 125 ? -42.071 -6.383 70.915 1.00 84.19 125 ALA A O 1
ATOM 1055 N N . LYS A 1 126 ? -42.731 -6.171 68.778 1.00 82.56 126 LYS A N 1
ATOM 1056 C CA . LYS A 1 126 ? -44.057 -5.632 69.090 1.00 82.56 126 LYS A CA 1
ATOM 1057 C C . LYS A 1 126 ? -44.957 -6.676 69.751 1.00 82.56 126 LYS A C 1
ATOM 1059 O O . LYS A 1 126 ? -45.615 -6.324 70.720 1.00 82.56 126 LYS A O 1
ATOM 1064 N N . GLU A 1 127 ? -44.951 -7.926 69.282 1.00 73.56 127 GLU A N 1
ATOM 1065 C CA . GLU A 1 127 ? -45.687 -9.031 69.918 1.00 73.56 127 GLU A CA 1
ATOM 1066 C C . GLU A 1 127 ? -45.221 -9.282 71.358 1.00 73.56 127 GLU A C 1
ATOM 1068 O O . GLU A 1 127 ? -46.056 -9.444 72.245 1.00 73.56 127 GLU A O 1
ATOM 1073 N N . TYR A 1 128 ? -43.910 -9.233 71.615 1.00 70.06 128 TYR A N 1
ATOM 1074 C CA . TYR A 1 128 ? -43.354 -9.399 72.964 1.00 70.06 128 TYR A CA 1
ATOM 1075 C C . TYR A 1 128 ? -43.550 -8.173 73.877 1.00 70.06 128 TYR A C 1
ATOM 1077 O O . TYR A 1 128 ? -43.569 -8.327 75.097 1.00 70.06 128 TYR A O 1
ATOM 1085 N N . ALA A 1 129 ? -43.688 -6.962 73.325 1.00 65.06 129 ALA A N 1
ATOM 1086 C CA . ALA A 1 129 ? -43.845 -5.725 74.100 1.00 65.06 129 ALA A CA 1
ATOM 1087 C C . ALA A 1 129 ? -45.305 -5.374 74.444 1.00 65.06 129 ALA A C 1
ATOM 1089 O O . ALA A 1 129 ? -45.539 -4.535 75.314 1.00 65.06 129 ALA A O 1
ATOM 1090 N N . THR A 1 130 ? -46.296 -5.985 73.788 1.00 59.69 130 THR A N 1
ATOM 1091 C CA . THR A 1 130 ? -47.707 -5.851 74.180 1.00 59.69 130 THR A CA 1
ATOM 1092 C C . THR A 1 130 ? -48.037 -6.777 75.356 1.00 59.69 130 THR A C 1
ATOM 1094 O O . THR A 1 130 ? -48.043 -7.993 75.165 1.00 59.69 130 THR A O 1
ATOM 1097 N N . PRO A 1 131 ? -48.361 -6.259 76.560 1.00 61.12 131 PRO A N 1
ATOM 1098 C CA . PRO A 1 131 ? -48.952 -7.091 77.604 1.00 61.12 131 PRO A CA 1
ATOM 1099 C C . PRO A 1 131 ? -50.309 -7.639 77.123 1.00 61.12 131 PRO A C 1
ATOM 1101 O O . PRO A 1 131 ? -50.993 -6.967 76.341 1.00 61.12 131 PRO A O 1
ATOM 1104 N N . PRO A 1 132 ? -50.711 -8.849 77.556 1.00 56.91 132 PRO A N 1
ATOM 1105 C CA . PRO A 1 132 ? -51.934 -9.478 77.075 1.00 56.91 132 PRO A CA 1
ATOM 1106 C C . PRO A 1 132 ? -53.145 -8.581 77.379 1.00 56.91 132 PRO A C 1
ATOM 1108 O O . PRO A 1 132 ? -53.284 -8.119 78.516 1.00 56.91 132 PRO A O 1
ATOM 1111 N N . PRO A 1 133 ? -54.038 -8.322 76.404 1.00 60.69 133 PRO A N 1
ATOM 1112 C CA . PRO A 1 133 ? -55.309 -7.686 76.711 1.00 60.69 133 PRO A CA 1
ATOM 1113 C C . PRO A 1 133 ? -56.138 -8.621 77.609 1.00 60.69 133 PRO A C 1
ATOM 1115 O O . PRO A 1 133 ? -56.085 -9.844 77.432 1.00 60.69 133 PRO A O 1
ATOM 1118 N N . PRO A 1 134 ? -56.920 -8.084 78.565 1.00 50.78 134 PRO A N 1
ATOM 1119 C CA . PRO A 1 134 ? -57.837 -8.900 79.343 1.00 50.78 134 PRO A CA 1
ATOM 1120 C C . PRO A 1 134 ? -58.832 -9.582 78.399 1.00 50.78 134 PRO A C 1
ATOM 1122 O O . PRO A 1 134 ? -59.390 -8.964 77.490 1.00 50.78 134 PRO A O 1
ATOM 1125 N N . SER A 1 135 ? -59.011 -10.884 78.611 1.00 52.53 135 SER A N 1
ATOM 1126 C CA . SER A 1 135 ? -59.853 -11.771 77.816 1.00 52.53 135 SER A CA 1
ATOM 1127 C C . SER A 1 135 ? -61.239 -11.175 77.561 1.00 52.53 135 SER A C 1
ATOM 1129 O O . SER A 1 135 ? -62.038 -11.037 78.487 1.00 52.53 135 SER A O 1
ATOM 1131 N N . SER A 1 136 ? -61.563 -10.904 76.300 1.00 46.78 136 SER A N 1
ATOM 1132 C CA . SER A 1 136 ? -62.953 -10.833 75.854 1.00 46.78 136 SER A CA 1
ATOM 1133 C C . SER A 1 136 ? -63.118 -11.575 74.530 1.00 46.78 136 SER A C 1
ATOM 1135 O O . SER A 1 136 ? -62.265 -11.578 73.646 1.00 46.78 136 SER A O 1
ATOM 1137 N N . SER A 1 137 ? -64.195 -12.341 74.496 1.00 48.47 137 SER A N 1
ATOM 1138 C CA . SER A 1 137 ? -64.531 -13.400 73.558 1.00 48.47 137 SER A CA 1
ATOM 1139 C C . SER A 1 137 ? -64.907 -12.915 72.154 1.00 48.47 137 SER A C 1
ATOM 1141 O O . SER A 1 137 ? -65.627 -11.935 72.018 1.00 48.47 137 SER A O 1
ATOM 1143 N N . LYS A 1 138 ? -64.505 -13.717 71.155 1.00 49.72 138 LYS A N 1
ATOM 1144 C CA . LYS A 1 138 ? -65.135 -14.002 69.844 1.00 49.72 138 LYS A CA 1
ATOM 1145 C C . LYS A 1 138 ? -65.952 -12.894 69.153 1.00 49.72 138 LYS A C 1
ATOM 1147 O O . LYS A 1 138 ? -67.058 -12.575 69.569 1.00 49.72 138 LYS A O 1
ATOM 1152 N N . SER A 1 139 ? -65.576 -12.601 67.907 1.00 40.78 139 SER A N 1
ATOM 1153 C CA . SER A 1 139 ? -66.550 -12.647 66.806 1.00 40.78 139 SER A CA 1
ATOM 1154 C C . SER A 1 139 ? -65.898 -13.080 65.491 1.00 40.78 139 SER A C 1
ATOM 1156 O O . SER A 1 139 ? -64.875 -12.566 65.050 1.00 40.78 139 SER A O 1
ATOM 1158 N N . THR A 1 140 ? -66.497 -14.106 64.901 1.00 49.00 140 THR A N 1
ATOM 1159 C CA . THR A 1 140 ? -66.295 -14.575 63.534 1.00 49.00 140 THR A CA 1
ATOM 1160 C C . THR A 1 140 ? -66.943 -13.591 62.564 1.00 49.00 140 THR A C 1
ATOM 1162 O O . THR A 1 140 ? -68.122 -13.283 62.728 1.00 49.00 140 THR A O 1
ATOM 1165 N N . SER A 1 141 ? -66.238 -13.165 61.516 1.00 46.94 141 SER A N 1
ATOM 1166 C CA . SER A 1 141 ? -66.895 -12.666 60.304 1.00 46.94 141 SER A CA 1
ATOM 1167 C C . SER A 1 141 ? -66.135 -13.110 59.054 1.00 46.94 141 SER A C 1
ATOM 1169 O O . SER A 1 141 ? -64.942 -12.879 58.880 1.00 46.94 141 SER A O 1
ATOM 1171 N N . SER A 1 142 ? -66.863 -13.846 58.226 1.00 50.50 142 SER A N 1
ATOM 1172 C CA . SER A 1 142 ? -66.510 -14.349 56.906 1.00 50.50 142 SER A CA 1
ATOM 1173 C C . SER A 1 142 ? -66.832 -13.312 55.825 1.00 50.50 142 SER A C 1
ATOM 1175 O O . SER A 1 142 ? -67.946 -12.796 55.806 1.00 50.50 142 SER A O 1
ATOM 1177 N N . SER A 1 143 ? -65.919 -13.089 54.878 1.00 48.56 143 SER A N 1
ATOM 1178 C CA . SER A 1 143 ? -66.208 -12.624 53.504 1.00 48.56 143 SER A CA 1
ATOM 1179 C C . SER A 1 143 ? -65.001 -13.021 52.627 1.00 48.56 143 SER A C 1
ATOM 1181 O O . SER A 1 143 ? -63.868 -12.732 52.989 1.00 48.56 143 SER A O 1
ATOM 1183 N N . SER A 1 144 ? -65.077 -13.993 51.709 1.00 44.97 144 SER A N 1
ATOM 1184 C CA . SER A 1 144 ? -65.763 -14.071 50.402 1.00 44.97 144 SER A CA 1
ATOM 1185 C C . SER A 1 144 ? -65.068 -13.320 49.240 1.00 44.97 144 SER A C 1
ATOM 1187 O O . SER A 1 144 ? -65.541 -12.268 48.831 1.00 44.97 144 SER A O 1
ATOM 1189 N N . GLY A 1 145 ? -64.013 -13.948 48.683 1.00 39.31 145 GLY A N 1
ATOM 1190 C CA . GLY A 1 145 ? -63.658 -14.062 47.241 1.00 39.31 145 GLY A CA 1
ATOM 1191 C C . GLY A 1 145 ? -63.144 -12.836 46.449 1.00 39.31 145 GLY A C 1
ATOM 1192 O O . GLY A 1 145 ? -63.234 -11.720 46.945 1.00 39.31 145 GLY A O 1
ATOM 1193 N N . PRO A 1 146 ? -62.663 -13.002 45.186 1.00 55.12 146 PRO A N 1
ATOM 1194 C CA . PRO A 1 146 ? -62.374 -14.233 44.435 1.00 55.12 146 PRO A CA 1
ATOM 1195 C C . PRO A 1 146 ? -60.951 -14.305 43.814 1.00 55.12 146 PRO A C 1
ATOM 1197 O O . PRO A 1 146 ? -60.146 -13.378 43.865 1.00 55.12 146 PRO A O 1
ATOM 1200 N N . GLN A 1 147 ? -60.680 -15.464 43.206 1.00 53.09 147 GLN A N 1
ATOM 1201 C CA . GLN A 1 147 ? -59.540 -15.789 42.346 1.00 53.09 147 GLN A CA 1
ATOM 1202 C C . GLN A 1 147 ? -59.376 -14.823 41.157 1.00 53.09 147 GLN A C 1
ATOM 1204 O O . GLN A 1 147 ? -60.360 -14.429 40.536 1.00 53.09 147 GLN A O 1
ATOM 1209 N N . SER A 1 148 ? -58.131 -14.592 40.732 1.00 44.69 148 SER A N 1
ATOM 1210 C CA . SER A 1 148 ? -57.821 -14.483 39.302 1.00 44.69 148 SER A CA 1
ATOM 1211 C C . SER A 1 148 ? -56.546 -15.265 38.988 1.00 44.69 148 SER A C 1
ATOM 1213 O O . SER A 1 148 ? -55.435 -14.940 39.400 1.00 44.69 148 SER A O 1
ATOM 1215 N N . CYS A 1 149 ? -56.765 -16.380 38.303 1.00 44.62 149 CYS A N 1
ATOM 1216 C CA . CYS A 1 149 ? -55.814 -17.016 37.416 1.00 44.62 149 CYS A CA 1
ATOM 1217 C C . CYS A 1 149 ? -55.521 -16.074 36.243 1.00 44.62 149 CYS A C 1
ATOM 1219 O O . CYS A 1 149 ? -56.428 -15.382 35.800 1.00 44.62 149 CYS A O 1
ATOM 1221 N N . LEU A 1 150 ? -54.285 -16.073 35.743 1.00 42.41 150 LEU A N 1
ATOM 1222 C CA . LEU A 1 150 ? -53.953 -15.914 34.324 1.00 42.41 150 LEU A CA 1
ATOM 1223 C C . LEU A 1 150 ? -52.469 -16.271 34.159 1.00 42.41 150 LEU A C 1
ATOM 1225 O O . LEU A 1 150 ? -51.574 -15.439 34.294 1.00 42.41 150 LEU A O 1
ATOM 1229 N N . SER A 1 151 ? -52.226 -17.557 33.901 1.00 47.25 151 SER A N 1
ATOM 1230 C CA . SER A 1 151 ? -51.089 -17.972 33.095 1.00 47.25 151 SER A CA 1
ATOM 1231 C C . SER A 1 151 ? -51.519 -17.937 31.628 1.00 47.25 151 SER A C 1
ATOM 1233 O O . SER A 1 151 ? -52.526 -18.512 31.225 1.00 47.25 151 SER A O 1
ATOM 1235 N N . SER A 1 152 ? -50.735 -17.232 30.832 1.00 44.50 152 SER A N 1
ATOM 1236 C CA . SER A 1 152 ? -50.644 -17.350 29.380 1.00 44.50 152 SER A CA 1
ATOM 1237 C C . SER A 1 152 ? -49.299 -16.706 29.072 1.00 44.50 152 SER A C 1
ATOM 1239 O O . SER A 1 152 ? -49.097 -15.535 29.367 1.00 44.50 152 SER A O 1
ATOM 1241 N N . GLY A 1 153 ? -48.280 -17.458 28.695 1.00 42.69 153 GLY A N 1
ATOM 1242 C CA . GLY A 1 153 ? -48.286 -18.245 27.477 1.00 42.69 153 GLY A CA 1
ATOM 1243 C C . GLY A 1 153 ? -47.269 -17.570 26.572 1.00 42.69 153 GLY A C 1
ATOM 1244 O O . GLY A 1 153 ? -47.438 -16.419 26.178 1.00 42.69 153 GLY A O 1
ATOM 1245 N N . GLU A 1 154 ? -46.172 -18.274 26.353 1.00 46.03 154 GLU A N 1
ATOM 1246 C CA . GLU A 1 154 ? -45.065 -17.896 25.493 1.00 46.03 154 GLU A CA 1
ATOM 1247 C C . GLU A 1 154 ? -45.557 -17.426 24.119 1.00 46.03 154 GLU A C 1
ATOM 1249 O O . GLU A 1 154 ? -46.420 -18.053 23.505 1.00 46.03 154 GLU A O 1
ATOM 1254 N N . ARG A 1 155 ? -44.944 -16.361 23.599 1.00 47.59 155 ARG A N 1
ATOM 1255 C CA . ARG A 1 155 ? -44.817 -16.155 22.156 1.00 47.59 155 ARG A CA 1
ATOM 1256 C C . ARG A 1 155 ? -43.408 -15.687 21.842 1.00 47.59 155 ARG A C 1
ATOM 1258 O O . ARG A 1 15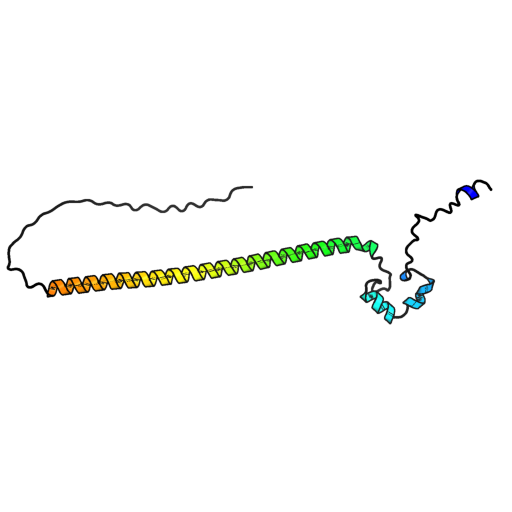5 ? -43.090 -14.503 21.867 1.00 47.59 155 ARG A O 1
ATOM 1265 N N . SER A 1 156 ? -42.574 -16.669 21.531 1.00 51.56 156 SER A N 1
ATOM 1266 C CA . SER A 1 156 ? -41.544 -16.528 20.518 1.00 51.56 156 SER A CA 1
ATOM 1267 C C . SER A 1 156 ? -42.220 -16.187 19.185 1.00 51.56 156 SER A C 1
ATOM 1269 O O . SER A 1 156 ? -43.105 -16.895 18.708 1.00 51.56 156 SER A O 1
ATOM 1271 N N . SER A 1 157 ? -41.811 -15.084 18.573 1.00 52.47 157 SER A N 1
ATOM 1272 C CA . SER A 1 157 ? -42.042 -14.842 17.152 1.00 52.47 157 SER A CA 1
ATOM 1273 C C . SER A 1 157 ? -40.745 -14.329 16.556 1.00 52.47 157 SER A C 1
ATOM 1275 O O . SER A 1 157 ? -40.416 -13.146 16.631 1.00 52.47 157 SER A O 1
ATOM 1277 N N . SER A 1 158 ? -39.995 -15.277 16.008 1.00 49.88 158 SER A N 1
ATOM 1278 C CA . SER A 1 158 ? -39.038 -15.064 14.937 1.00 49.88 158 SER A CA 1
ATOM 1279 C C . SER A 1 158 ? -39.720 -14.343 13.769 1.00 49.88 158 SER A C 1
ATOM 1281 O O . SER A 1 158 ? -40.687 -14.860 13.215 1.00 49.88 158 SER A O 1
ATOM 1283 N N . ALA A 1 159 ? -39.198 -13.184 13.386 1.00 48.03 159 ALA A N 1
ATOM 1284 C CA . ALA A 1 159 ? -39.283 -12.669 12.023 1.00 48.03 159 ALA A CA 1
ATOM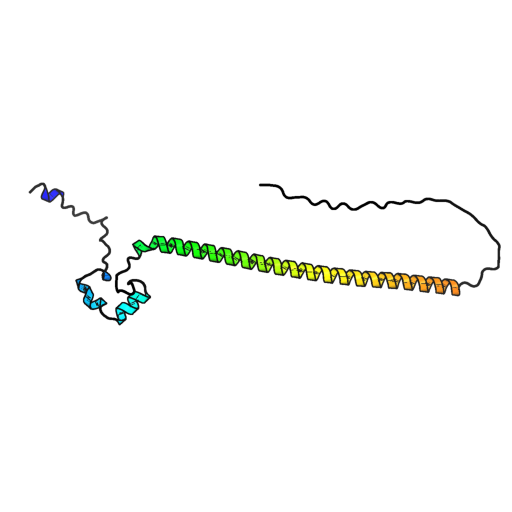 1285 C C . ALA A 1 159 ? -37.834 -12.715 11.512 1.00 48.03 159 ALA A C 1
ATOM 1287 O O . ALA A 1 159 ? -36.976 -12.039 12.074 1.00 48.03 159 ALA A O 1
ATOM 1288 N N . SER A 1 160 ? -37.430 -13.715 10.729 1.00 52.78 160 SER A N 1
ATOM 1289 C CA . SER A 1 160 ? -37.740 -13.896 9.304 1.00 52.78 160 SER A CA 1
ATOM 1290 C C . SER A 1 160 ? -37.364 -12.665 8.492 1.00 52.78 160 SER A C 1
ATOM 1292 O O . SER A 1 160 ? -38.139 -11.722 8.356 1.00 52.78 160 SER A O 1
ATOM 1294 N N . ASP A 1 161 ? -36.126 -12.732 8.006 1.00 48.84 161 ASP A N 1
ATOM 1295 C CA . ASP A 1 161 ? -35.698 -12.444 6.639 1.00 48.84 161 ASP A CA 1
ATOM 1296 C C . ASP A 1 161 ? -36.804 -12.068 5.650 1.00 48.84 161 ASP A C 1
ATOM 1298 O O . ASP A 1 161 ? -37.804 -12.779 5.524 1.00 48.84 161 ASP A O 1
ATOM 1302 N N . ASN A 1 162 ? -36.549 -10.966 4.937 1.00 57.94 162 ASN A N 1
ATOM 1303 C CA . ASN A 1 162 ? -36.951 -10.583 3.572 1.00 57.94 162 ASN A CA 1
ATOM 1304 C C . ASN A 1 162 ? -36.785 -9.044 3.501 1.00 57.94 162 ASN A C 1
ATOM 1306 O O . ASN A 1 162 ? -37.240 -8.347 4.399 1.00 57.94 162 ASN A O 1
ATOM 1310 N N . ASN A 1 163 ? -36.189 -8.400 2.500 1.00 50.59 163 ASN A N 1
ATOM 1311 C CA . ASN A 1 163 ? -35.982 -8.787 1.114 1.00 50.59 163 ASN A CA 1
ATOM 1312 C C . ASN A 1 163 ? -35.116 -7.719 0.401 1.00 50.59 163 ASN A C 1
ATOM 1314 O O . ASN A 1 163 ? -35.188 -6.550 0.782 1.00 50.59 163 ASN A O 1
ATOM 1318 N N . PHE A 1 164 ? -34.471 -8.157 -0.689 1.00 50.06 164 PHE A N 1
ATOM 1319 C CA . PHE A 1 164 ? -33.827 -7.418 -1.796 1.00 50.06 164 PHE A CA 1
ATOM 1320 C C . PHE A 1 164 ? -32.499 -6.681 -1.567 1.00 50.06 164 PHE A C 1
ATOM 1322 O O . PHE A 1 164 ? -32.467 -5.645 -0.872 1.00 50.06 164 PHE A O 1
#

pLDDT: mean 79.72, std 17.56, range [39.31, 96.12]

Sequence (164 aa):
MKRREKSFDTNTHNQKLPEYNALADHNLRHFFENRKLQHHLYDVGMIDKAGRVIDPDKHKGKLAILQQEFKHAEKAELLRQREEDEIRRRVQLRRHAALNEARKEEKIKKIKDDRMLTKQIVAAAKEYATPPPPSSSKSTSSSSGPQSCLSSGERSSSASDNNF

Organism: Aphanomyces astaci (NCBI:txid112090)

Foldseek 3Di:
DVVVVVPDDPPCVPDDDPDDDLLPDPVCVVVCVDPVNLVVCVVVPQADPVRHGDDVVVCVVVVVVVVVVVVVVVVVVVVVVVVVVVVVVVVVVVVVVVVVVVVVVVVVVVVVVVVVVVVVVVVVVVVVPDDDDPDDDDDDDDDDDDDDDDDDDDDDDDDDDDDD